Protein AF-A0A9E1Y4L5-F1 (afdb_monomer_lite)

Foldseek 3Di:
DPPPLDWDWDADPVQATQDTDPSNCVVQVDDCVCRHRPDGVCVVDVPPDPPD

Structure (mmCIF, N/CA/C/O backbone):
data_AF-A0A9E1Y4L5-F1
#
_entry.id   AF-A0A9E1Y4L5-F1
#
loop_
_atom_site.group_PDB
_atom_site.id
_atom_site.type_symbol
_atom_site.label_atom_id
_atom_site.label_alt_id
_atom_site.label_comp_id
_atom_site.label_asym_id
_atom_site.label_entity_id
_atom_site.label_seq_id
_atom_site.pdbx_PDB_ins_code
_atom_site.Cartn_x
_atom_site.Cartn_y
_atom_site.Cartn_z
_atom_site.occupancy
_atom_site.B_iso_or_equiv
_atom_site.auth_seq_id
_atom_site.auth_comp_id
_atom_site.auth_asym_id
_atom_site.auth_atom_id
_atom_site.pdbx_PDB_model_num
ATOM 1 N N . MET A 1 1 ? 7.298 19.567 13.527 1.00 43.38 1 MET A N 1
ATOM 2 C CA . MET A 1 1 ? 7.597 18.270 12.897 1.00 43.38 1 MET A CA 1
ATOM 3 C C . MET A 1 1 ? 6.338 17.884 12.165 1.00 43.38 1 MET A C 1
ATOM 5 O O . MET A 1 1 ? 5.312 17.769 12.813 1.00 43.38 1 MET A O 1
ATOM 9 N N . SER A 1 2 ? 6.362 17.882 10.839 1.00 49.88 2 SER A N 1
ATOM 10 C CA . SER A 1 2 ? 5.196 17.498 10.049 1.00 49.88 2 SER A CA 1
ATOM 11 C C . SER A 1 2 ? 5.151 15.977 10.074 1.00 49.88 2 SER A C 1
ATOM 13 O O . SER A 1 2 ? 6.013 15.352 9.455 1.00 49.88 2 SER A O 1
ATOM 15 N N . ASP A 1 3 ? 4.230 15.390 10.836 1.00 56.31 3 ASP A N 1
ATOM 16 C CA . ASP A 1 3 ? 3.946 13.956 10.800 1.00 56.31 3 ASP A CA 1
ATOM 17 C C . ASP A 1 3 ? 3.467 13.608 9.389 1.00 56.31 3 ASP A C 1
ATOM 19 O O . ASP A 1 3 ? 2.298 13.729 9.030 1.00 56.31 3 ASP A O 1
ATOM 23 N N . ASN A 1 4 ? 4.427 13.301 8.523 1.00 61.25 4 ASN A N 1
ATOM 24 C CA . ASN A 1 4 ? 4.169 12.856 7.173 1.00 61.25 4 ASN A CA 1
ATOM 25 C C . ASN A 1 4 ? 3.651 11.430 7.312 1.00 61.25 4 ASN A C 1
ATOM 27 O O . ASN A 1 4 ? 4.437 10.519 7.566 1.00 61.25 4 A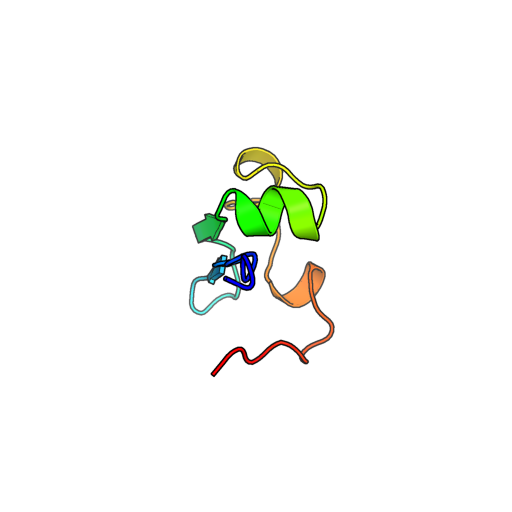SN A O 1
ATOM 31 N N . LEU A 1 5 ? 2.329 11.267 7.252 1.00 61.31 5 LEU A N 1
ATOM 32 C CA . LEU A 1 5 ? 1.671 9.968 7.290 1.00 61.31 5 LEU A CA 1
ATOM 33 C C . LEU A 1 5 ? 2.282 9.104 6.173 1.00 61.31 5 LEU A C 1
ATOM 35 O O . LEU A 1 5 ? 2.011 9.310 4.991 1.00 61.31 5 LEU A O 1
ATOM 39 N N . LYS A 1 6 ? 3.198 8.197 6.533 1.00 70.56 6 LYS A N 1
ATOM 40 C CA . LYS A 1 6 ? 3.892 7.343 5.565 1.00 70.56 6 LYS A CA 1
ATOM 41 C C . LYS A 1 6 ? 3.015 6.138 5.255 1.00 70.56 6 LYS A C 1
ATOM 43 O O . LYS A 1 6 ? 3.078 5.105 5.921 1.00 70.56 6 LYS A O 1
ATOM 48 N N . SER A 1 7 ? 2.197 6.275 4.226 1.00 81.44 7 SER A N 1
ATOM 49 C CA . SER A 1 7 ? 1.505 5.161 3.587 1.00 81.44 7 SER A CA 1
ATOM 50 C C . SER A 1 7 ? 2.471 4.439 2.644 1.00 81.44 7 S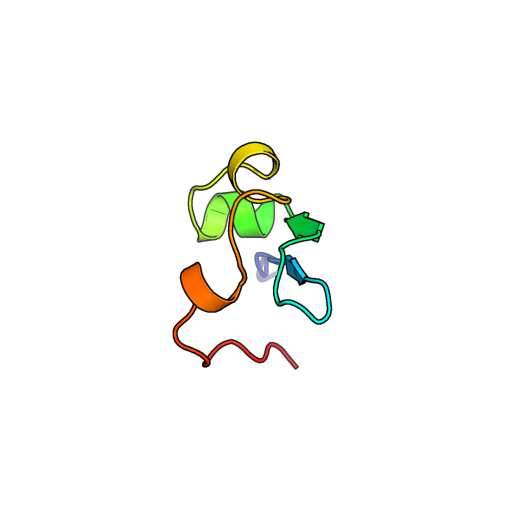ER A C 1
ATOM 52 O O . SER A 1 7 ? 2.984 5.034 1.699 1.00 81.44 7 SER A O 1
ATOM 54 N N . VAL A 1 8 ? 2.738 3.162 2.923 1.00 82.69 8 VAL A N 1
ATOM 55 C CA . VAL A 1 8 ? 3.611 2.289 2.129 1.00 82.69 8 VAL A CA 1
ATOM 56 C C . VAL A 1 8 ? 2.791 1.089 1.695 1.00 82.69 8 VAL A C 1
ATOM 58 O O . VAL A 1 8 ? 2.195 0.392 2.519 1.00 82.69 8 VAL A O 1
ATOM 61 N N . ILE A 1 9 ? 2.765 0.861 0.390 1.00 84.38 9 ILE A N 1
ATOM 62 C CA . ILE A 1 9 ? 2.043 -0.238 -0.235 1.00 84.38 9 ILE A CA 1
ATOM 63 C C . ILE A 1 9 ? 3.011 -0.919 -1.190 1.00 84.38 9 ILE A C 1
ATOM 65 O O . ILE A 1 9 ? 3.757 -0.249 -1.903 1.00 84.38 9 ILE A O 1
ATOM 69 N N . THR A 1 10 ? 3.015 -2.246 -1.197 1.00 85.00 10 THR A N 1
ATOM 70 C CA . THR A 1 10 ? 3.853 -3.040 -2.098 1.00 85.00 10 THR A CA 1
ATOM 71 C C . THR A 1 10 ? 2.984 -4.069 -2.794 1.00 85.00 10 THR A C 1
ATOM 73 O O . THR A 1 10 ? 2.124 -4.688 -2.164 1.00 85.00 10 THR A O 1
ATOM 76 N N . CYS A 1 11 ? 3.195 -4.241 -4.092 1.00 86.25 11 CYS A N 1
ATOM 77 C CA . CYS A 1 11 ? 2.483 -5.203 -4.914 1.00 86.25 11 CYS A CA 1
ATOM 78 C C . CYS A 1 11 ? 3.451 -5.994 -5.792 1.00 86.25 11 CYS A C 1
ATOM 80 O O . CYS A 1 11 ? 4.514 -5.492 -6.159 1.00 86.25 11 CYS A O 1
ATOM 82 N N . ASP A 1 12 ? 3.035 -7.201 -6.154 1.00 86.12 12 ASP A N 1
ATOM 83 C CA . ASP A 1 12 ? 3.761 -8.062 -7.080 1.00 86.12 12 ASP A CA 1
ATOM 84 C C . ASP A 1 12 ? 3.630 -7.556 -8.534 1.00 86.12 12 ASP A C 1
ATOM 86 O O . ASP A 1 12 ? 2.874 -6.623 -8.825 1.00 86.12 12 ASP A O 1
ATOM 90 N N . LEU A 1 13 ? 4.334 -8.191 -9.473 1.00 83.62 13 LEU A N 1
ATOM 91 C CA . LEU A 1 13 ? 4.320 -7.867 -10.902 1.00 83.62 13 LEU A CA 1
ATOM 92 C C . LEU A 1 13 ? 2.932 -8.029 -11.551 1.00 83.62 13 LEU A C 1
ATOM 94 O O . LEU A 1 13 ? 2.641 -7.343 -12.527 1.00 83.62 13 LEU A O 1
ATOM 98 N N . ASP A 1 14 ? 2.060 -8.885 -11.002 1.00 82.31 14 ASP A N 1
ATOM 99 C CA . ASP A 1 14 ? 0.640 -8.989 -11.409 1.00 82.31 14 ASP A CA 1
ATOM 100 C C . ASP A 1 14 ? -0.225 -7.827 -10.867 1.00 82.31 14 ASP A C 1
ATOM 102 O O . ASP A 1 14 ? -1.427 -7.750 -11.120 1.00 82.31 14 ASP A O 1
ATOM 106 N N . GLY A 1 15 ? 0.358 -6.934 -10.062 1.00 81.25 15 GLY A N 1
ATOM 107 C CA . GLY A 1 15 ? -0.349 -5.864 -9.362 1.00 81.25 15 GLY A CA 1
ATOM 108 C C . GLY A 1 15 ? -1.081 -6.336 -8.106 1.00 81.25 15 GLY A C 1
ATOM 109 O O . GLY A 1 15 ? -1.852 -5.579 -7.525 1.00 81.25 15 GLY A O 1
ATOM 110 N N . LYS A 1 16 ? -0.868 -7.574 -7.653 1.00 86.81 16 LYS A N 1
ATOM 111 C CA . LYS A 1 16 ? -1.472 -8.108 -6.425 1.00 86.81 16 LYS A CA 1
ATOM 112 C C . LYS A 1 16 ? -0.819 -7.475 -5.198 1.00 86.81 16 LYS A C 1
ATOM 114 O O . LYS A 1 16 ? 0.399 -7.531 -5.074 1.00 86.81 16 LYS A O 1
ATOM 119 N N . ILE A 1 17 ? -1.606 -6.890 -4.292 1.00 87.38 17 ILE A N 1
ATOM 120 C CA . ILE A 1 17 ? -1.052 -6.261 -3.084 1.00 87.38 17 ILE A CA 1
ATOM 121 C C . ILE A 1 17 ? -0.445 -7.345 -2.185 1.00 87.38 17 ILE A C 1
ATOM 123 O O . ILE A 1 17 ? -1.130 -8.300 -1.811 1.00 87.38 17 ILE A O 1
ATOM 127 N N . GLU A 1 18 ? 0.824 -7.173 -1.826 1.00 87.50 18 GLU A N 1
ATOM 128 C CA . GLU A 1 18 ? 1.559 -8.041 -0.902 1.00 87.50 18 GLU A CA 1
ATOM 129 C C . GLU A 1 18 ? 1.718 -7.402 0.475 1.00 87.50 18 GLU A C 1
ATOM 131 O O . GLU A 1 18 ? 1.656 -8.091 1.487 1.00 87.50 18 GLU A O 1
ATOM 136 N N . THR A 1 19 ? 1.917 -6.083 0.530 1.00 84.81 19 THR A N 1
ATOM 137 C CA . THR A 1 19 ? 2.124 -5.355 1.787 1.00 84.81 19 THR A CA 1
ATOM 138 C C . THR A 1 19 ? 1.282 -4.092 1.815 1.00 84.81 19 THR A C 1
ATOM 140 O O . THR A 1 19 ? 1.225 -3.350 0.835 1.00 84.81 19 THR A O 1
ATOM 143 N N . PHE A 1 20 ? 0.653 -3.837 2.961 1.00 87.25 20 PHE A N 1
ATOM 144 C CA . PHE A 1 20 ? -0.211 -2.685 3.176 1.00 87.25 20 PHE A CA 1
ATOM 145 C C . PHE A 1 20 ? 0.020 -2.116 4.582 1.00 87.25 20 PHE A C 1
ATOM 147 O O . PHE A 1 20 ? -0.353 -2.739 5.580 1.00 87.25 20 PHE A O 1
ATOM 154 N N . SER A 1 21 ? 0.710 -0.973 4.673 1.00 87.62 21 SER A N 1
ATOM 155 C CA . SER A 1 21 ? 1.080 -0.372 5.961 1.00 87.62 21 SER A CA 1
ATOM 156 C C . SER A 1 21 ? -0.125 0.213 6.697 1.00 87.62 21 SER A C 1
ATOM 158 O O . SER A 1 21 ? -1.138 0.537 6.087 1.00 87.62 21 SER A O 1
ATOM 160 N N . GLU A 1 22 ? -0.003 0.409 8.010 1.00 86.75 22 GLU A N 1
ATOM 161 C CA . GLU A 1 22 ? -1.049 1.053 8.819 1.00 86.75 22 GLU A CA 1
ATOM 162 C C . GLU A 1 22 ? -1.404 2.454 8.295 1.00 86.75 22 GLU A C 1
ATOM 164 O O . GLU A 1 22 ? -2.574 2.783 8.163 1.00 86.75 22 GLU A O 1
ATOM 169 N N . GLY A 1 23 ? -0.412 3.237 7.855 1.00 85.25 23 GLY A N 1
ATOM 170 C CA . GLY A 1 23 ? -0.668 4.531 7.217 1.00 85.25 23 GLY A CA 1
ATOM 171 C C . GLY A 1 23 ? -1.497 4.423 5.934 1.00 85.25 23 GLY A C 1
ATOM 172 O O . GLY A 1 23 ? -2.269 5.325 5.638 1.00 85.25 23 GLY A O 1
ATOM 173 N N . ALA A 1 24 ? -1.376 3.328 5.176 1.00 83.06 24 ALA A N 1
ATOM 174 C CA . ALA A 1 24 ? -2.239 3.067 4.025 1.00 83.06 24 ALA A CA 1
ATOM 175 C C . ALA A 1 24 ? -3.642 2.596 4.449 1.00 83.06 24 ALA A C 1
ATOM 177 O O . ALA A 1 24 ? -4.623 2.960 3.804 1.00 83.06 24 ALA A O 1
ATOM 178 N N . GLN A 1 25 ? -3.753 1.847 5.549 1.00 87.50 25 GLN A N 1
ATOM 179 C CA . GLN A 1 25 ? -5.048 1.485 6.140 1.00 87.50 25 GLN A CA 1
ATOM 180 C C . GLN A 1 25 ? -5.827 2.718 6.571 1.00 87.50 25 GLN A C 1
ATOM 182 O O . GLN A 1 25 ? -7.008 2.826 6.262 1.00 87.50 25 GLN A O 1
ATOM 187 N N . ASP A 1 26 ? -5.146 3.682 7.178 1.00 84.62 26 ASP A N 1
ATOM 188 C CA . ASP A 1 26 ? -5.746 4.948 7.581 1.00 84.62 26 ASP A CA 1
ATOM 189 C C . ASP A 1 26 ? -6.100 5.826 6.365 1.00 84.62 26 ASP A C 1
ATOM 191 O O . ASP A 1 26 ? -7.179 6.410 6.301 1.00 84.62 26 ASP A O 1
ATOM 195 N N . LEU A 1 27 ? -5.225 5.866 5.349 1.00 81.19 27 LEU A N 1
ATOM 196 C CA . LEU A 1 27 ? -5.421 6.692 4.151 1.00 81.19 27 LEU A CA 1
ATOM 197 C C . LEU A 1 27 ? -6.561 6.190 3.252 1.00 81.19 27 LEU A C 1
ATOM 199 O O . LEU A 1 27 ? -7.332 6.989 2.723 1.00 81.19 27 LEU A O 1
ATOM 203 N N . PHE A 1 28 ? -6.640 4.876 3.036 1.00 79.94 28 PHE A N 1
ATOM 204 C CA . PHE A 1 28 ? -7.612 4.268 2.125 1.00 79.94 28 PHE A CA 1
ATOM 205 C C . PHE A 1 28 ? -8.831 3.680 2.848 1.00 79.94 28 PHE A C 1
ATOM 207 O O . PHE A 1 28 ? -9.835 3.403 2.198 1.00 79.94 28 PHE A O 1
ATOM 214 N N . GLY A 1 29 ? -8.769 3.490 4.168 1.00 84.12 29 GLY A N 1
ATOM 215 C CA . GLY A 1 29 ? -9.869 2.955 4.974 1.00 84.12 29 GLY A CA 1
ATOM 216 C C . GLY A 1 29 ? -10.082 1.443 4.853 1.00 84.12 29 GLY A C 1
ATOM 217 O O . GLY A 1 29 ? -11.128 0.948 5.265 1.00 84.12 29 GLY A O 1
ATOM 218 N N . TYR A 1 30 ? -9.120 0.708 4.292 1.00 85.25 30 TYR A N 1
ATOM 219 C CA . TYR A 1 30 ? -9.176 -0.753 4.185 1.00 85.25 30 TYR A CA 1
ATOM 220 C C . TYR A 1 30 ? -8.185 -1.405 5.137 1.00 85.25 30 TYR A C 1
ATOM 222 O O . TYR A 1 30 ? -7.128 -0.850 5.412 1.00 85.25 30 TYR A O 1
ATOM 230 N N . THR A 1 31 ? -8.482 -2.617 5.594 1.00 86.81 31 THR A N 1
ATOM 231 C CA . THR A 1 31 ? -7.540 -3.393 6.408 1.00 86.81 31 THR A CA 1
ATOM 232 C C . THR A 1 31 ? -6.565 -4.166 5.527 1.00 86.81 31 THR A C 1
ATOM 234 O O . THR A 1 31 ? -6.897 -4.589 4.418 1.00 86.81 31 THR A O 1
ATOM 237 N N . SER A 1 32 ? -5.356 -4.417 6.027 1.00 85.75 32 SER A N 1
ATOM 238 C CA . SER A 1 32 ? -4.367 -5.220 5.301 1.00 85.75 32 SER A CA 1
ATOM 239 C C . SER A 1 32 ? -4.891 -6.617 4.939 1.00 85.75 32 SER A C 1
ATOM 241 O O . SER A 1 32 ? -4.560 -7.121 3.877 1.00 85.75 32 SER A O 1
ATOM 243 N N . GLU A 1 33 ? -5.759 -7.225 5.747 1.00 87.19 33 GLU A N 1
ATOM 244 C CA . GLU A 1 33 ? -6.349 -8.548 5.481 1.00 87.19 33 GLU A CA 1
ATOM 245 C C . GLU A 1 33 ? -7.417 -8.549 4.379 1.00 87.19 33 GLU A C 1
ATOM 247 O O . GLU A 1 33 ? -7.681 -9.575 3.740 1.00 87.19 33 GLU A O 1
ATOM 252 N N . GLU A 1 34 ? -8.078 -7.415 4.165 1.00 85.94 34 GLU A N 1
ATOM 253 C CA . GLU A 1 34 ? -9.00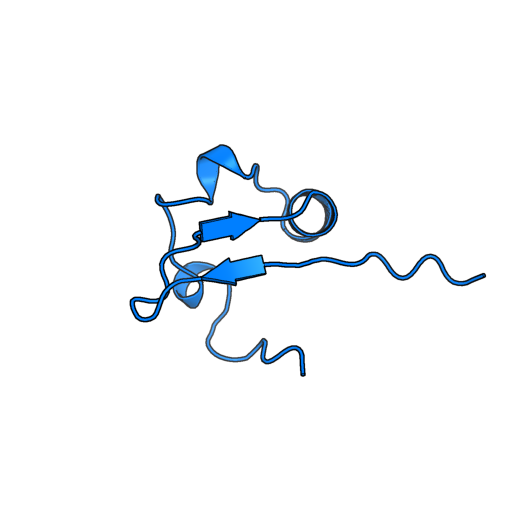7 -7.237 3.051 1.00 85.94 34 GLU A CA 1
ATOM 254 C C . GLU A 1 34 ? -8.288 -6.859 1.768 1.00 85.94 34 GLU A C 1
ATOM 256 O O . GLU A 1 34 ? -8.783 -7.157 0.684 1.00 85.94 34 GLU A O 1
ATOM 261 N N . VAL A 1 35 ? -7.102 -6.266 1.897 1.00 85.81 35 VAL A N 1
ATOM 262 C CA . VAL A 1 35 ? -6.330 -5.759 0.773 1.00 85.81 35 VAL A CA 1
ATOM 263 C C . VAL A 1 35 ? -5.370 -6.812 0.224 1.00 85.81 35 VAL A C 1
ATOM 265 O O . VAL A 1 35 ? -5.384 -7.141 -0.967 1.00 85.81 35 VAL A O 1
ATOM 268 N N . ILE A 1 36 ? -4.533 -7.355 1.106 1.00 87.88 36 ILE A N 1
ATOM 269 C CA . ILE A 1 36 ? -3.441 -8.256 0.759 1.00 87.88 36 ILE A CA 1
ATOM 270 C C . ILE A 1 36 ? -4.013 -9.516 0.122 1.00 87.88 36 ILE A C 1
ATOM 272 O O . ILE A 1 36 ? -4.807 -10.263 0.691 1.00 87.88 36 ILE A O 1
ATOM 276 N N . GLY A 1 37 ? -3.594 -9.735 -1.115 1.00 82.75 37 GLY A N 1
ATOM 277 C CA . GLY A 1 37 ? -3.925 -10.900 -1.905 1.00 82.75 37 GLY A CA 1
ATOM 278 C C . GLY A 1 37 ? -5.378 -11.061 -2.358 1.00 82.75 37 GLY A C 1
ATOM 279 O O . GLY A 1 37 ? -5.657 -12.037 -3.061 1.00 82.75 37 GLY A O 1
ATOM 280 N N . LYS A 1 38 ? -6.269 -10.126 -2.020 1.00 84.06 38 LYS A N 1
ATOM 281 C CA . LYS A 1 38 ? -7.668 -10.114 -2.476 1.00 84.06 38 LYS A CA 1
ATOM 282 C C . LYS A 1 38 ? -7.938 -9.057 -3.542 1.00 84.06 38 LYS A C 1
ATOM 284 O O . LYS A 1 38 ? -8.797 -9.278 -4.389 1.00 84.06 38 LYS A O 1
ATOM 289 N N . ILE A 1 39 ? -7.193 -7.955 -3.528 1.00 81.31 39 ILE A N 1
ATOM 290 C CA . ILE A 1 39 ? -7.384 -6.827 -4.444 1.00 81.31 39 ILE A CA 1
ATOM 291 C C . ILE A 1 39 ? -6.055 -6.421 -5.074 1.00 81.31 39 ILE A C 1
ATOM 293 O O . ILE A 1 39 ? -4.970 -6.682 -4.539 1.00 81.31 39 ILE A O 1
ATOM 297 N N . ARG A 1 40 ? -6.146 -5.842 -6.272 1.00 82.44 40 ARG A N 1
ATOM 298 C CA . ARG A 1 40 ? -4.987 -5.404 -7.047 1.00 82.44 40 ARG A CA 1
ATOM 299 C C . ARG A 1 40 ? -4.778 -3.910 -6.883 1.00 82.44 40 ARG A C 1
ATOM 301 O O . ARG A 1 40 ? -5.731 -3.156 -6.752 1.00 82.44 40 ARG A O 1
ATOM 308 N N . VAL A 1 41 ? -3.531 -3.461 -6.968 1.00 76.81 41 VAL A N 1
ATOM 309 C 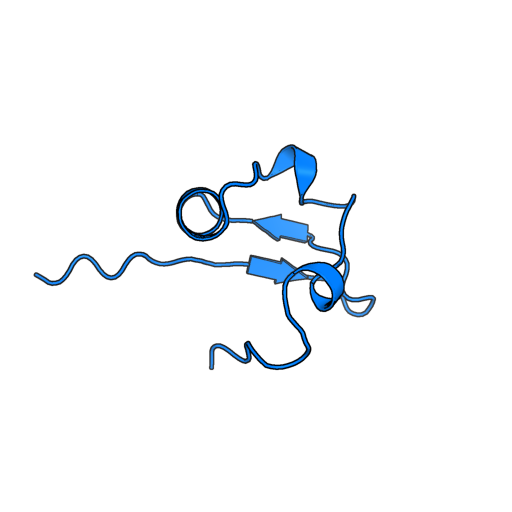CA . VAL A 1 41 ? -3.164 -2.037 -6.964 1.00 76.81 41 VAL A CA 1
ATOM 310 C C . VAL A 1 41 ? -3.887 -1.246 -8.063 1.00 76.81 41 VAL A C 1
ATOM 312 O O . VAL A 1 41 ? -4.174 -0.063 -7.891 1.00 76.81 41 VAL A O 1
ATOM 315 N N . SER A 1 42 ? -4.244 -1.918 -9.160 1.00 74.31 42 SER A N 1
ATOM 316 C CA . SER A 1 42 ? -5.047 -1.368 -10.253 1.00 74.31 42 SER A CA 1
ATOM 317 C C . SER A 1 42 ? -6.503 -1.094 -9.862 1.00 74.31 42 SER A C 1
ATOM 319 O O . SER A 1 42 ? -7.099 -0.178 -10.410 1.00 74.31 42 SER A O 1
ATOM 321 N N . ASP A 1 43 ? -7.073 -1.844 -8.913 1.00 75.94 43 ASP A N 1
ATOM 322 C CA . 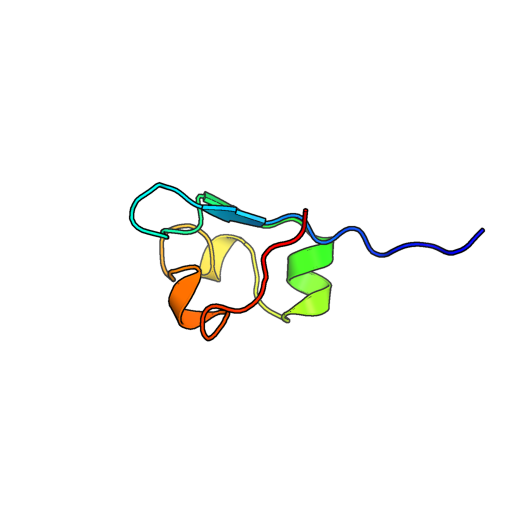ASP A 1 43 ? -8.399 -1.554 -8.346 1.00 75.94 43 ASP A CA 1
ATOM 323 C C . ASP A 1 43 ? -8.343 -0.367 -7.369 1.00 75.94 43 ASP A C 1
ATOM 325 O O . ASP A 1 43 ? -9.318 0.365 -7.214 1.00 75.94 43 ASP A O 1
ATOM 329 N N . PHE A 1 44 ? -7.195 -0.159 -6.714 1.00 66.69 44 PHE A N 1
ATOM 330 C CA . PHE A 1 44 ? -6.987 0.940 -5.761 1.00 66.69 44 PHE A CA 1
ATOM 331 C C . PHE A 1 44 ? -6.688 2.281 -6.410 1.00 66.69 44 PHE A C 1
ATOM 333 O O . PHE A 1 44 ? -6.920 3.329 -5.807 1.00 66.69 44 PHE A O 1
ATOM 340 N N . SER A 1 45 ? -6.105 2.261 -7.601 1.00 59.25 45 SER A N 1
ATOM 341 C CA . SER A 1 45 ? -5.675 3.471 -8.274 1.00 59.25 45 SER A CA 1
ATOM 342 C C . SER A 1 45 ? -5.778 3.301 -9.778 1.00 59.25 45 SER A C 1
ATOM 344 O O . SER A 1 45 ? -5.238 2.353 -10.347 1.00 59.25 45 SER A O 1
ATOM 346 N N . ASP A 1 46 ? -6.434 4.261 -10.424 1.00 57.31 46 ASP A N 1
ATOM 347 C CA . ASP A 1 46 ? -6.500 4.384 -11.879 1.00 57.31 46 ASP A CA 1
ATOM 348 C C . ASP A 1 46 ? -5.117 4.841 -12.401 1.00 57.31 46 ASP A C 1
ATOM 350 O O . ASP A 1 46 ? -4.878 6.003 -12.712 1.00 57.31 46 ASP A O 1
ATOM 354 N N . GLY A 1 47 ? -4.121 3.951 -12.322 1.00 53.97 47 GLY A N 1
ATOM 355 C CA . GLY A 1 47 ? -2.800 4.075 -12.950 1.00 53.97 47 GLY A CA 1
ATOM 356 C C . GLY A 1 47 ? -1.910 5.269 -12.561 1.00 53.97 47 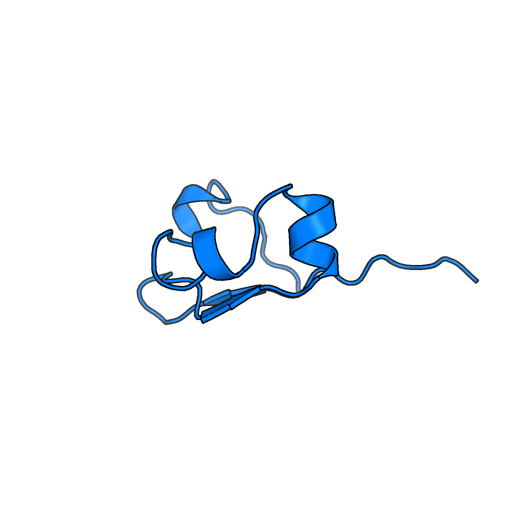GLY A C 1
ATOM 357 O O . GLY A 1 47 ? -0.939 5.527 -13.271 1.00 53.97 47 GLY A O 1
ATOM 358 N N . GLN A 1 48 ? -2.206 6.019 -11.490 1.00 51.97 48 GLN A N 1
ATOM 359 C CA . GLN A 1 48 ? -1.551 7.316 -11.221 1.00 51.97 48 GLN A CA 1
ATOM 360 C C . GLN A 1 48 ? -0.654 7.413 -9.977 1.00 51.97 48 GLN A C 1
ATOM 362 O O . GLN A 1 48 ? 0.057 8.408 -9.853 1.00 51.97 48 GLN A O 1
ATOM 367 N N . VAL A 1 49 ? -0.598 6.431 -9.072 1.00 52.81 49 VAL A N 1
ATOM 368 C CA . VAL A 1 49 ? 0.277 6.545 -7.883 1.00 52.81 49 VAL A CA 1
ATOM 369 C C . VAL A 1 49 ? 1.619 5.858 -8.111 1.00 52.81 49 VAL A C 1
ATOM 371 O O . VAL A 1 49 ? 1.873 4.746 -7.660 1.00 52.81 49 VAL A O 1
ATOM 374 N N . VAL A 1 50 ? 2.502 6.570 -8.809 1.00 46.47 50 VAL A N 1
ATOM 375 C CA . VAL A 1 50 ? 3.950 6.380 -8.683 1.00 46.47 50 VAL A CA 1
ATOM 376 C C . VAL A 1 50 ? 4.418 7.257 -7.521 1.00 46.47 50 VAL A C 1
ATOM 378 O O . VAL A 1 50 ? 4.605 8.461 -7.662 1.00 46.47 50 VAL A O 1
ATOM 381 N N . LEU A 1 51 ? 4.537 6.681 -6.326 1.00 52.12 51 LEU A N 1
ATOM 382 C CA . LEU A 1 51 ? 5.279 7.335 -5.248 1.00 52.12 51 LEU A CA 1
ATOM 383 C C . LEU A 1 51 ? 6.754 6.992 -5.468 1.00 52.12 51 LEU A C 1
ATOM 385 O O . LEU A 1 51 ? 7.205 5.910 -5.097 1.00 52.12 51 LEU A O 1
ATOM 389 N N . GLY A 1 52 ? 7.441 7.881 -6.191 1.00 41.97 52 GLY A N 1
ATOM 390 C CA . GLY A 1 52 ? 8.900 7.892 -6.312 1.00 41.97 52 GLY A CA 1
ATOM 391 C C . GLY A 1 52 ? 9.576 8.438 -5.063 1.00 41.97 52 GLY A C 1
ATOM 392 O O . GLY A 1 52 ? 8.944 9.260 -4.360 1.00 41.97 52 GLY A O 1
#

Sequence (52 aa):
MSDNLKSVITCDLDGKIETFSEGAQDLFGYTSEEVIGKIRVSDFSDGQVVLG

Radius of gyration: 11.05 Å; chains: 1; bounding box: 19×29×26 Å

pLDDT: mean 75.66, std 14.07, range [41.97, 87.88]

Secondary structure (DSSP, 8-state):
--------EEE-TT-BEEEE-HHHHHHH---HHHHTTTSBHHHHSSS-----